Protein AF-A0A7S4RHH7-F1 (afdb_monomer_lite)

InterPro domains:
  IPR001753 Enoyl-CoA hydratase/isomerase-like domain [PF00378] (57-163)
  IPR029045 ClpP/crotonase-like domain superfamily [SSF52096] (53-163)

Sequence (177 aa):
TNPNNGSAPKATPKKHDLRAYLPQRQRVIMSDKKTEKEPVVLTNFIELPKSSKRAFIVTINRPNQLNAFNTDVCHSLANIFHSLAKYFHEQSSGNDGNDGEYEDVVAVILTGRGKSFCAGADLSNPPNPLDQSSELEHHLRINPVFQMDSLRIPIIAAIRGHVGFLFFTMKRLLFSY

Foldseek 3Di:
DDDDPPPPPPPPPPPADLVVLADDQDQDDDPDDRDSPDQQKDWDWDDDPPDPAIAIEIEGECVVQLSADALRNLQNLLSSLLSQLVSVVVVVPPPPPDPPPHRRHQEYEQAYPDQFRYQYHDPVHGHDVVQCPPDPVSNLSSGNLNSNVSHPHAYEYAGGPDDHPVPPSRPRYDYDD

Structure (mmCIF, N/CA/C/O backbone):
data_AF-A0A7S4RHH7-F1
#
_entry.id   AF-A0A7S4RHH7-F1
#
loop_
_atom_site.group_PDB
_atom_site.id
_atom_site.type_symbol
_atom_site.label_atom_id
_atom_site.label_alt_id
_atom_site.label_comp_id
_atom_site.label_asym_id
_atom_site.label_entity_id
_atom_site.label_seq_id
_atom_site.pdbx_PDB_ins_code
_atom_site.Cartn_x
_atom_site.Cartn_y
_atom_site.Cartn_z
_atom_site.occupancy
_atom_site.B_iso_or_equiv
_atom_site.auth_seq_id
_atom_site.auth_comp_id
_atom_site.auth_asym_id
_atom_site.auth_atom_id
_atom_site.pdbx_PDB_model_num
ATOM 1 N N . THR A 1 1 ? -21.165 54.675 9.013 1.00 40.88 1 THR A N 1
ATOM 2 C CA . THR A 1 1 ? -20.578 54.042 7.814 1.00 40.88 1 THR A CA 1
ATOM 3 C C . THR A 1 1 ? -20.227 52.606 8.160 1.00 40.88 1 THR A C 1
ATOM 5 O O . THR A 1 1 ? -19.649 52.360 9.207 1.00 40.88 1 THR A O 1
ATOM 8 N N . ASN A 1 2 ? -20.726 51.679 7.342 1.00 39.22 2 ASN A N 1
ATOM 9 C CA . ASN A 1 2 ? -20.602 50.212 7.395 1.00 39.22 2 ASN A CA 1
ATOM 10 C C . ASN A 1 2 ? -19.112 49.765 7.203 1.00 39.22 2 ASN A C 1
ATOM 12 O O . ASN A 1 2 ? -18.292 50.623 6.885 1.00 39.22 2 ASN A O 1
ATOM 16 N N . PRO A 1 3 ? -18.751 48.467 7.185 1.00 54.22 3 PRO A N 1
ATOM 17 C CA . PRO A 1 3 ? -18.475 47.562 8.313 1.00 54.22 3 PRO A CA 1
ATOM 18 C C . PRO A 1 3 ? -17.195 46.708 8.063 1.00 54.22 3 PRO A C 1
ATOM 20 O O . PRO A 1 3 ? -16.382 47.024 7.204 1.00 54.22 3 PRO A O 1
ATOM 23 N N . ASN A 1 4 ? -17.095 45.552 8.729 1.00 39.34 4 ASN A N 1
ATOM 24 C CA . ASN A 1 4 ? -16.281 44.385 8.359 1.00 39.34 4 ASN A CA 1
ATOM 25 C C . ASN A 1 4 ? -14.772 44.480 8.597 1.00 39.34 4 ASN A C 1
ATOM 27 O O . ASN A 1 4 ? -13.981 44.615 7.670 1.00 39.34 4 ASN A O 1
ATOM 31 N N . ASN A 1 5 ? -14.369 44.157 9.826 1.00 39.78 5 ASN A N 1
ATOM 32 C CA . ASN A 1 5 ? -13.206 43.291 9.994 1.00 39.78 5 ASN A CA 1
ATOM 33 C C . ASN A 1 5 ? -13.693 41.914 10.460 1.00 39.78 5 ASN A C 1
ATOM 35 O O . ASN A 1 5 ? -13.542 41.522 11.614 1.00 39.78 5 ASN A O 1
ATOM 39 N N . GLY A 1 6 ? -14.387 41.221 9.554 1.00 37.16 6 GLY A N 1
ATOM 40 C CA . GLY A 1 6 ? -14.676 39.805 9.708 1.00 37.16 6 GLY A CA 1
ATOM 41 C C . GLY A 1 6 ? -13.375 39.042 9.523 1.00 37.16 6 GLY A C 1
ATOM 42 O O . GLY A 1 6 ? -13.032 38.664 8.403 1.00 37.16 6 GLY A O 1
ATOM 43 N N . SER A 1 7 ? -12.643 38.818 10.613 1.00 39.44 7 SER A N 1
ATOM 44 C CA . SER A 1 7 ? -11.705 37.709 10.654 1.00 39.44 7 SER A CA 1
ATOM 45 C C . SER A 1 7 ? -12.540 36.442 10.505 1.00 39.44 7 SER A C 1
ATOM 47 O O . SER A 1 7 ? -13.205 35.986 11.434 1.00 39.44 7 SER A O 1
ATOM 49 N N . ALA A 1 8 ? -12.567 35.900 9.286 1.00 40.41 8 ALA A N 1
ATOM 50 C CA . ALA A 1 8 ? -13.051 34.549 9.069 1.00 40.41 8 ALA A CA 1
ATOM 51 C C . ALA A 1 8 ? -12.368 33.653 10.114 1.00 40.41 8 ALA A C 1
ATOM 53 O O . ALA A 1 8 ? -11.144 33.768 10.276 1.00 40.41 8 ALA A O 1
ATOM 54 N N . PRO A 1 9 ? -13.099 32.794 10.846 1.00 37.91 9 PRO A N 1
ATOM 55 C CA . PRO A 1 9 ? -12.440 31.826 11.698 1.00 37.91 9 PRO A CA 1
ATOM 56 C C . PRO A 1 9 ? -11.520 31.013 10.788 1.00 37.91 9 PRO A C 1
ATOM 58 O O . PRO A 1 9 ? -11.984 30.297 9.899 1.00 37.91 9 PRO A O 1
ATOM 61 N N . LYS A 1 10 ? -10.200 31.172 10.957 1.00 39.94 10 LYS A N 1
ATOM 62 C CA . LYS A 1 10 ? -9.233 30.233 10.392 1.00 39.94 10 LYS A CA 1
ATOM 63 C C . LYS A 1 10 ? -9.601 28.900 11.016 1.00 39.94 10 LYS A C 1
ATOM 65 O O . LYS A 1 10 ? -9.319 28.690 12.192 1.00 39.94 10 LYS A O 1
ATOM 70 N N . ALA A 1 11 ? -10.295 28.061 10.250 1.00 35.34 11 ALA A N 1
ATOM 71 C CA . ALA A 1 11 ? -10.614 26.706 10.644 1.00 35.34 11 ALA A CA 1
ATOM 72 C C . ALA A 1 11 ? -9.287 26.033 10.986 1.00 35.34 11 ALA A C 1
ATOM 74 O O . ALA A 1 11 ? -8.475 25.733 10.110 1.00 35.34 11 ALA A O 1
ATOM 75 N N . THR A 1 12 ? -9.028 25.883 12.278 1.00 38.34 12 THR A N 1
ATOM 76 C CA . THR A 1 12 ? -7.998 24.982 12.754 1.00 38.34 12 THR A CA 1
ATOM 77 C C . THR A 1 12 ? -8.379 23.610 12.201 1.00 38.34 12 THR A C 1
ATOM 79 O O . THR A 1 12 ? -9.520 23.181 12.399 1.00 38.34 12 THR A O 1
ATOM 82 N N . PRO A 1 13 ? -7.504 22.936 11.434 1.00 41.75 13 PRO A N 1
ATOM 83 C CA . PRO A 1 13 ? -7.809 21.588 10.985 1.00 41.75 13 PRO A CA 1
ATOM 84 C C . PRO A 1 13 ? -8.107 20.759 12.234 1.00 41.75 13 PRO A C 1
ATOM 86 O O . PRO A 1 13 ? -7.321 20.779 13.188 1.00 41.75 13 PRO A O 1
ATOM 89 N N . LYS A 1 14 ? -9.274 20.101 12.272 1.00 51.94 14 LYS A N 1
ATOM 90 C CA . LYS A 1 14 ? -9.605 19.160 13.347 1.00 51.94 14 LYS A CA 1
ATOM 91 C C . LYS A 1 14 ? -8.423 18.196 13.430 1.00 51.94 14 LYS A C 1
ATOM 93 O O . LYS A 1 14 ? -8.149 17.506 12.453 1.00 51.94 14 LYS A O 1
ATOM 98 N N . LYS A 1 15 ? -7.709 18.185 14.561 1.00 53.53 15 LYS A N 1
ATOM 99 C CA . LYS A 1 15 ? -6.436 17.461 14.761 1.00 53.53 15 LYS A CA 1
ATOM 100 C C . LYS A 1 15 ? -6.500 15.949 14.455 1.00 53.53 15 LYS A C 1
ATOM 102 O O . LYS A 1 15 ? -5.468 15.301 14.468 1.00 53.53 15 LYS A O 1
ATOM 107 N N . HIS A 1 16 ? -7.676 15.400 14.150 1.00 63.22 16 HIS A N 1
ATOM 108 C CA . HIS A 1 16 ? -7.936 13.972 13.991 1.00 63.22 16 HIS A CA 1
ATOM 109 C C . HIS A 1 16 ? -8.529 13.575 12.626 1.00 63.22 16 HIS A C 1
ATOM 111 O O . HIS A 1 16 ? -9.037 12.468 12.491 1.00 63.22 16 HIS A O 1
ATOM 117 N N . ASP A 1 17 ? -8.473 14.440 11.605 1.00 74.69 17 ASP A N 1
ATOM 118 C CA . ASP A 1 17 ? -8.789 14.030 10.226 1.00 74.69 17 ASP A CA 1
ATOM 119 C C . ASP A 1 17 ? -7.564 13.359 9.582 1.00 74.69 17 ASP A C 1
ATOM 121 O O . ASP A 1 17 ? -6.556 14.021 9.318 1.00 74.69 17 ASP A O 1
ATOM 125 N N . LEU A 1 18 ? -7.647 12.055 9.285 1.00 75.81 18 LEU A N 1
ATOM 126 C CA . LEU A 1 18 ? -6.559 11.310 8.640 1.00 75.81 18 LEU A CA 1
ATOM 127 C C . LEU A 1 18 ? -6.164 11.920 7.282 1.00 75.81 18 LEU A C 1
ATOM 129 O O . LEU A 1 18 ? -4.998 11.851 6.887 1.00 75.81 18 LEU A O 1
ATOM 133 N N . ARG A 1 19 ? -7.083 12.597 6.579 1.00 78.56 19 ARG A N 1
ATOM 134 C CA . ARG A 1 19 ? -6.764 13.287 5.316 1.00 78.56 19 ARG A CA 1
ATOM 135 C C . ARG A 1 19 ? -5.730 14.395 5.491 1.00 78.56 19 ARG A C 1
ATOM 137 O O . ARG A 1 19 ? -5.012 14.682 4.538 1.00 78.56 19 ARG A O 1
ATOM 144 N N . ALA A 1 20 ? -5.616 14.980 6.684 1.00 78.94 20 ALA A N 1
ATOM 145 C CA . ALA A 1 20 ? -4.604 15.991 6.981 1.00 78.94 20 ALA A CA 1
ATOM 146 C C . ALA A 1 20 ? -3.174 15.416 7.008 1.00 78.94 20 ALA A C 1
ATOM 148 O O . ALA A 1 20 ? -2.215 16.163 6.822 1.00 78.94 20 ALA A O 1
ATOM 149 N N . TYR A 1 21 ? -3.028 14.102 7.212 1.00 76.56 21 TYR A N 1
ATOM 150 C CA . TYR A 1 21 ? -1.736 13.411 7.240 1.00 76.56 21 TYR A CA 1
ATOM 151 C C . TYR A 1 21 ? -1.311 12.934 5.851 1.00 76.56 21 TYR A C 1
ATOM 153 O O . TYR A 1 21 ? -0.124 12.712 5.612 1.00 76.56 21 TYR A O 1
ATOM 161 N N . LEU A 1 22 ? -2.260 12.748 4.931 1.00 79.69 22 LEU A N 1
ATOM 162 C CA . LEU A 1 22 ? -1.976 12.196 3.612 1.00 79.69 22 LEU A CA 1
ATOM 163 C C . LEU A 1 22 ? -1.304 13.233 2.700 1.00 79.69 22 LEU A C 1
ATOM 165 O O . LEU A 1 22 ? -1.664 14.413 2.726 1.00 79.69 22 LEU A O 1
ATOM 169 N N . PRO A 1 23 ? -0.357 12.804 1.846 1.00 69.44 23 PRO A N 1
ATOM 170 C CA . PRO A 1 23 ? 0.242 13.693 0.864 1.00 69.44 23 PRO A CA 1
ATOM 171 C C . PRO A 1 23 ? -0.842 14.247 -0.069 1.00 69.44 23 PRO A C 1
ATOM 173 O O . PRO A 1 23 ? -1.602 13.496 -0.685 1.00 69.44 23 PRO A O 1
ATOM 176 N N . GLN A 1 24 ? -0.917 15.574 -0.184 1.00 65.31 24 GLN A N 1
ATOM 177 C CA . GLN A 1 24 ? -1.797 16.208 -1.162 1.00 65.31 24 GLN A CA 1
ATOM 178 C C . GLN A 1 24 ? -1.294 15.932 -2.582 1.00 65.31 24 GLN A C 1
ATOM 180 O O . GLN A 1 24 ? -0.094 15.753 -2.799 1.00 65.31 24 GLN A O 1
ATOM 185 N N . ARG A 1 25 ? -2.205 15.912 -3.568 1.00 57.53 25 ARG A N 1
ATOM 186 C CA . ARG A 1 25 ? -1.845 15.722 -4.983 1.00 57.53 25 ARG A CA 1
ATOM 187 C C . ARG A 1 25 ? -0.725 16.692 -5.376 1.00 57.53 25 ARG A C 1
ATOM 189 O O . ARG A 1 25 ? -0.930 17.905 -5.388 1.00 57.53 25 ARG A O 1
ATOM 196 N N . GLN A 1 26 ? 0.443 16.157 -5.730 1.00 47.09 26 GLN A N 1
ATOM 197 C CA . GLN A 1 26 ? 1.541 16.953 -6.271 1.00 47.09 26 GLN A CA 1
ATOM 198 C C . GLN A 1 26 ? 1.170 17.435 -7.676 1.00 47.09 26 GLN A C 1
ATOM 200 O O . GLN A 1 26 ? 1.044 16.644 -8.609 1.00 47.09 26 GLN A O 1
ATOM 205 N N . ARG A 1 27 ? 1.010 18.752 -7.843 1.00 39.66 27 ARG A N 1
ATOM 206 C CA . ARG A 1 27 ? 0.990 19.375 -9.171 1.00 39.66 27 ARG A CA 1
ATOM 207 C C . ARG A 1 27 ? 2.429 19.489 -9.657 1.00 39.66 27 ARG A C 1
ATOM 209 O O . ARG A 1 27 ? 3.165 20.350 -9.185 1.00 39.66 27 ARG A O 1
ATOM 216 N N . VAL A 1 28 ? 2.827 18.644 -10.602 1.00 40.66 28 VAL A N 1
ATOM 217 C CA . VAL A 1 28 ? 4.114 18.809 -11.285 1.00 40.66 28 VAL A CA 1
ATOM 218 C C . VAL A 1 28 ? 3.949 19.905 -12.341 1.00 40.66 28 VAL A C 1
ATOM 220 O O . VAL A 1 28 ? 3.227 19.728 -13.321 1.00 40.66 28 VAL A O 1
ATOM 223 N N . ILE A 1 29 ? 4.581 21.060 -12.123 1.00 36.59 29 ILE A N 1
ATOM 224 C CA . ILE A 1 29 ? 4.659 22.143 -13.111 1.00 36.59 29 ILE A CA 1
ATOM 225 C C . ILE A 1 29 ? 5.958 21.932 -13.896 1.00 36.59 29 ILE A C 1
ATOM 227 O O . ILE A 1 29 ? 7.021 22.357 -13.458 1.00 36.59 29 ILE A O 1
ATOM 231 N N . MET A 1 30 ? 5.888 21.239 -15.034 1.00 39.22 30 MET A N 1
ATOM 232 C CA . MET A 1 30 ? 6.970 21.256 -16.026 1.00 39.22 30 MET A CA 1
ATOM 233 C C . MET A 1 30 ? 6.641 22.302 -17.091 1.00 39.22 30 MET A C 1
ATOM 235 O O . MET A 1 30 ? 5.480 22.428 -17.489 1.00 39.22 30 MET A O 1
ATOM 239 N N . SER A 1 31 ? 7.661 23.057 -17.509 1.00 46.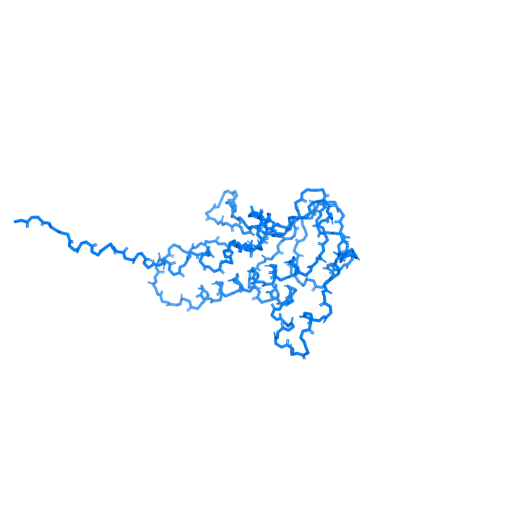78 31 SER A N 1
ATOM 240 C CA . SER A 1 31 ? 7.583 24.097 -18.541 1.00 46.78 31 SER A CA 1
ATOM 241 C C . SER A 1 31 ? 6.738 23.636 -19.739 1.00 46.78 31 SER A C 1
ATOM 243 O O . SER A 1 31 ? 6.991 22.586 -20.323 1.00 46.78 31 SER A O 1
ATOM 245 N N . ASP A 1 32 ? 5.724 24.438 -20.065 1.00 49.59 32 ASP A N 1
ATOM 246 C CA . ASP A 1 32 ? 4.921 24.455 -21.297 1.00 49.59 32 ASP A CA 1
ATOM 247 C C . ASP A 1 32 ? 3.878 23.375 -21.627 1.00 49.59 32 ASP A C 1
ATOM 249 O O . ASP A 1 32 ? 3.291 23.441 -22.704 1.00 49.59 32 ASP A O 1
ATOM 253 N N . LYS A 1 33 ? 3.471 22.483 -20.715 1.00 40.88 33 LYS A N 1
ATOM 254 C CA . LYS A 1 33 ? 2.156 21.799 -20.843 1.00 40.88 33 LYS A CA 1
ATOM 255 C C . LYS A 1 33 ? 1.659 21.282 -19.496 1.00 40.88 33 LYS A C 1
ATOM 257 O O . LYS A 1 33 ? 2.178 20.310 -18.951 1.00 40.88 33 LYS A O 1
ATOM 262 N N . LYS A 1 34 ? 0.610 21.920 -18.968 1.00 37.72 34 LYS A N 1
ATOM 263 C CA . LYS A 1 34 ? -0.075 21.540 -17.723 1.00 37.72 34 LYS A CA 1
ATOM 264 C C . LYS A 1 34 ? -0.789 20.196 -17.908 1.00 37.72 34 LYS A C 1
ATOM 266 O O . LYS A 1 34 ? -1.975 20.157 -18.215 1.00 37.72 34 LYS A O 1
ATOM 271 N N . THR A 1 35 ? -0.060 19.099 -17.736 1.00 42.19 35 THR A N 1
ATOM 272 C CA . THR A 1 35 ? -0.623 17.745 -17.766 1.00 42.19 35 THR A CA 1
ATOM 273 C C . THR A 1 35 ? -0.628 17.224 -16.336 1.00 42.19 35 THR A C 1
ATOM 275 O O . THR A 1 35 ? 0.418 16.892 -15.785 1.00 42.19 35 THR A O 1
ATOM 278 N N . GLU A 1 36 ? -1.795 17.216 -15.694 1.00 52.84 36 GLU A N 1
ATOM 279 C CA . GLU A 1 36 ? -1.963 16.641 -14.358 1.00 52.84 36 GLU A CA 1
ATOM 280 C C . GLU A 1 36 ? -1.854 15.114 -14.496 1.00 52.84 36 GLU A C 1
ATOM 282 O O . GLU A 1 36 ? -2.810 14.442 -14.878 1.00 52.84 36 GLU A O 1
ATOM 287 N N . LYS A 1 37 ? -0.649 14.565 -14.293 1.00 71.25 37 LYS A N 1
ATOM 288 C CA . LYS A 1 37 ? -0.428 13.115 -14.325 1.00 71.25 37 LYS A CA 1
ATOM 289 C C . LYS A 1 37 ? -1.238 12.496 -13.186 1.00 71.25 37 LYS A C 1
ATOM 291 O O . LYS A 1 37 ? -1.095 12.901 -12.033 1.00 71.25 37 LYS A O 1
ATOM 296 N N . GLU A 1 38 ? -2.101 11.538 -13.518 1.00 81.19 38 GLU A N 1
ATOM 297 C CA . GLU A 1 38 ? -2.884 10.803 -12.525 1.00 81.19 38 GLU A CA 1
ATOM 298 C C . GLU A 1 38 ? -1.931 10.201 -11.469 1.00 81.19 38 GLU A C 1
ATOM 300 O O . GLU A 1 38 ? -0.874 9.675 -11.841 1.00 81.19 38 GLU A O 1
ATOM 305 N N . PRO A 1 39 ? -2.244 10.291 -10.163 1.00 89.50 39 PRO A N 1
ATOM 306 C CA . PRO A 1 39 ? -1.359 9.773 -9.126 1.00 89.50 39 PRO A CA 1
ATOM 307 C C . PRO A 1 39 ? -1.148 8.264 -9.291 1.00 89.50 39 PRO A C 1
ATOM 309 O O . PRO A 1 39 ? -2.084 7.525 -9.594 1.00 89.50 39 PRO A O 1
ATOM 312 N N . VAL A 1 40 ? 0.082 7.802 -9.054 1.00 92.44 40 VAL A N 1
ATOM 313 C CA . VAL A 1 40 ? 0.469 6.382 -9.166 1.00 92.44 40 VAL A CA 1
ATOM 314 C C . VAL A 1 40 ? -0.060 5.516 -8.020 1.00 92.44 40 VAL A C 1
ATOM 316 O O . VAL A 1 40 ? -0.040 4.291 -8.122 1.00 92.44 40 VAL A O 1
ATOM 319 N N . VAL A 1 41 ? -0.559 6.141 -6.951 1.00 93.94 41 VAL A N 1
ATOM 320 C CA . VAL A 1 41 ? -1.269 5.497 -5.844 1.00 93.94 41 VAL A CA 1
ATOM 321 C C . VAL A 1 41 ? -2.510 6.325 -5.512 1.00 93.94 41 VAL A C 1
ATOM 323 O O . VAL A 1 41 ? -2.435 7.545 -5.382 1.00 93.94 41 VAL A O 1
ATOM 326 N N . LEU A 1 42 ? -3.655 5.662 -5.384 1.00 93.62 42 LEU A N 1
ATOM 327 C CA . LEU A 1 42 ? -4.922 6.252 -4.959 1.00 93.62 42 LEU A CA 1
ATOM 328 C C . LEU A 1 42 ? -5.217 5.858 -3.514 1.00 93.62 42 LEU A C 1
ATOM 330 O O . LEU A 1 42 ? -4.875 4.754 -3.086 1.00 93.62 42 LEU A O 1
ATOM 334 N N . THR A 1 43 ? -5.898 6.739 -2.792 1.00 93.31 43 THR A N 1
ATOM 335 C CA . THR A 1 43 ? -6.334 6.507 -1.416 1.00 93.31 43 THR A CA 1
ATOM 336 C C . THR A 1 43 ? -7.824 6.782 -1.270 1.00 93.31 43 THR A C 1
ATOM 338 O O . THR A 1 43 ? -8.347 7.733 -1.853 1.00 93.31 43 THR A O 1
ATOM 341 N N . ASN A 1 44 ? -8.526 5.936 -0.519 1.00 91.81 44 ASN A N 1
ATOM 342 C CA . ASN A 1 44 ? -9.943 6.128 -0.222 1.00 91.81 44 ASN A CA 1
ATOM 343 C C . ASN A 1 44 ? -10.329 5.476 1.111 1.00 91.81 44 ASN A C 1
ATOM 345 O O . ASN A 1 44 ? -9.590 4.652 1.638 1.00 91.81 44 ASN A O 1
ATOM 349 N N . PHE A 1 45 ? -11.513 5.797 1.618 1.00 90.31 45 PHE A N 1
ATOM 350 C CA . PHE A 1 45 ? -12.130 5.100 2.741 1.00 90.31 45 PHE A CA 1
ATOM 351 C C . PHE A 1 45 ? -13.302 4.259 2.261 1.00 90.31 45 PHE A C 1
ATOM 353 O O . PHE A 1 45 ? -14.007 4.641 1.325 1.00 90.31 45 PHE A O 1
ATOM 360 N N . ILE A 1 46 ? -13.527 3.140 2.940 1.00 91.44 46 ILE A N 1
ATOM 361 C CA . ILE A 1 46 ? -14.770 2.384 2.836 1.00 91.44 46 ILE A CA 1
ATOM 362 C C . ILE A 1 46 ? -15.360 2.146 4.218 1.00 91.44 46 ILE A C 1
ATOM 364 O O . ILE A 1 46 ? -14.631 1.881 5.174 1.00 91.44 46 ILE A O 1
ATOM 368 N N . GLU A 1 47 ? -16.682 2.218 4.299 1.00 90.31 47 GLU A N 1
ATOM 369 C CA . GLU A 1 47 ? -17.434 1.771 5.468 1.00 90.31 47 GLU A CA 1
ATOM 370 C C . GLU A 1 47 ? -17.464 0.245 5.500 1.00 90.31 47 GLU A C 1
ATOM 372 O O . GLU A 1 47 ? -17.680 -0.408 4.471 1.00 90.31 47 GLU A O 1
ATOM 377 N N . LEU A 1 48 ? -17.249 -0.334 6.679 1.00 87.50 48 LEU A N 1
ATOM 378 C CA . LEU A 1 48 ? -17.379 -1.772 6.852 1.00 87.50 48 LEU A CA 1
ATOM 379 C C . LEU A 1 48 ? -18.859 -2.132 7.043 1.00 87.50 48 LEU A C 1
ATOM 381 O O . LEU A 1 48 ? -19.534 -1.535 7.884 1.00 87.50 48 LEU A O 1
ATOM 385 N N . PRO A 1 49 ? -19.394 -3.121 6.300 1.00 87.50 49 PRO A N 1
ATOM 386 C CA . PRO A 1 49 ? -20.783 -3.528 6.454 1.00 87.50 49 PRO A CA 1
ATOM 387 C C . PRO A 1 49 ? -21.107 -3.878 7.907 1.00 87.50 49 PRO A C 1
ATOM 389 O O . PRO A 1 49 ? -20.346 -4.589 8.561 1.00 87.50 49 PRO A O 1
ATOM 392 N N . LYS A 1 50 ? -22.276 -3.432 8.382 1.00 87.69 50 LYS A N 1
ATOM 393 C CA . LYS A 1 50 ? -22.781 -3.709 9.740 1.00 87.69 50 LYS A CA 1
ATOM 394 C C . LYS A 1 50 ? -21.885 -3.159 10.864 1.00 87.69 50 LYS A C 1
ATOM 396 O O . LYS A 1 50 ? -21.911 -3.685 11.973 1.00 87.69 50 LYS A O 1
ATOM 401 N N . SER A 1 51 ? -21.099 -2.122 10.587 1.00 83.69 51 SER A N 1
ATOM 402 C CA . SER A 1 51 ? -20.182 -1.509 11.543 1.00 83.69 51 SER A CA 1
ATOM 403 C C . SER A 1 51 ? -20.103 0.005 11.331 1.00 83.69 51 SER A C 1
ATOM 405 O O . SER A 1 51 ? -20.317 0.479 10.221 1.00 83.69 51 SER A O 1
ATOM 407 N N . SER A 1 52 ? -19.780 0.763 12.382 1.00 84.62 52 SER A N 1
ATOM 408 C CA . SER A 1 52 ? -19.394 2.184 12.286 1.00 84.62 52 SER A CA 1
ATOM 409 C C . SER A 1 52 ? -17.899 2.369 11.986 1.00 84.62 52 SER A C 1
ATOM 411 O O . SER A 1 52 ? -17.388 3.488 11.988 1.00 84.62 52 SER A O 1
ATOM 413 N N . LYS A 1 53 ? -17.177 1.255 11.802 1.00 86.50 53 LYS A N 1
ATOM 414 C CA . LYS A 1 53 ? -15.745 1.213 11.505 1.00 86.50 53 LYS A CA 1
ATOM 415 C C . LYS A 1 53 ? -15.495 1.352 10.004 1.00 86.50 53 LYS A C 1
ATOM 417 O O . LYS A 1 53 ? -16.291 0.903 9.178 1.00 86.50 53 LYS A O 1
ATOM 422 N N . ARG A 1 54 ? -14.313 1.857 9.659 1.00 90.31 54 ARG A N 1
ATOM 423 C CA . ARG A 1 54 ? -13.857 2.038 8.276 1.00 90.31 54 ARG A CA 1
ATOM 424 C C . ARG A 1 54 ? -12.584 1.255 7.976 1.00 90.31 54 ARG A C 1
ATOM 426 O O . ARG A 1 54 ? -11.806 0.928 8.872 1.00 90.31 54 ARG A O 1
ATOM 433 N N . ALA A 1 55 ? -12.335 1.008 6.695 1.00 91.12 55 ALA A N 1
ATOM 434 C CA . ALA A 1 55 ? -11.027 0.594 6.198 1.00 91.12 55 ALA A CA 1
ATOM 435 C C . ALA A 1 55 ? -10.458 1.644 5.238 1.00 91.12 55 ALA A C 1
ATOM 437 O O . ALA A 1 55 ? -11.189 2.263 4.460 1.00 91.12 55 ALA A O 1
ATOM 438 N N . PHE A 1 56 ? -9.141 1.831 5.290 1.00 93.44 56 PHE A N 1
ATOM 439 C CA . PHE A 1 56 ? -8.415 2.725 4.395 1.00 93.44 56 PHE A CA 1
ATOM 440 C C . PHE A 1 56 ? -7.864 1.938 3.208 1.00 93.44 56 PHE A C 1
ATOM 442 O O . PHE A 1 56 ? -7.067 1.024 3.386 1.00 93.44 56 PHE A O 1
ATOM 449 N N . ILE A 1 57 ? -8.275 2.267 1.989 1.00 93.94 57 ILE A N 1
ATOM 450 C CA . ILE A 1 57 ? -7.837 1.584 0.773 1.00 93.94 57 ILE A CA 1
ATOM 451 C C . ILE A 1 57 ? -6.672 2.341 0.145 1.00 93.94 57 ILE A C 1
ATOM 453 O O . ILE A 1 57 ? -6.801 3.515 -0.192 1.00 93.94 57 ILE A O 1
ATOM 457 N N . VAL A 1 58 ? -5.576 1.630 -0.103 1.00 95.06 58 VAL A N 1
ATOM 458 C CA . VAL A 1 58 ? -4.421 2.052 -0.895 1.00 95.06 58 VAL A CA 1
ATOM 459 C C . VAL A 1 58 ? -4.426 1.257 -2.199 1.00 95.06 58 VAL A C 1
ATOM 461 O O . VAL A 1 58 ? -4.327 0.032 -2.196 1.00 95.06 58 VAL A O 1
ATOM 464 N N . THR A 1 59 ? -4.568 1.944 -3.331 1.00 94.88 59 THR A N 1
ATOM 465 C CA . THR A 1 59 ? -4.641 1.314 -4.657 1.00 94.88 59 THR A CA 1
ATOM 466 C C . THR A 1 59 ? -3.466 1.732 -5.528 1.00 94.88 59 THR A C 1
ATOM 468 O O . THR A 1 59 ? -3.339 2.907 -5.862 1.00 94.88 59 THR A O 1
ATOM 471 N N . ILE A 1 60 ? -2.642 0.781 -5.964 1.00 94.38 60 ILE A N 1
ATOM 472 C CA . ILE A 1 60 ? -1.598 1.029 -6.966 1.00 94.38 60 ILE A CA 1
ATOM 473 C C . ILE A 1 60 ? -2.269 1.284 -8.315 1.00 94.38 60 ILE A C 1
ATOM 475 O O . ILE A 1 60 ? -3.115 0.511 -8.760 1.00 94.38 60 ILE A O 1
ATOM 479 N N . ASN A 1 61 ? -1.907 2.389 -8.957 1.00 95.00 61 ASN A N 1
ATOM 480 C CA . ASN A 1 61 ? -2.662 2.977 -10.053 1.00 95.00 61 ASN A CA 1
ATOM 481 C C . ASN A 1 61 ? -1.907 2.954 -11.388 1.00 95.00 61 ASN A C 1
ATOM 483 O O . ASN A 1 61 ? -1.817 3.957 -12.096 1.00 95.00 61 ASN A O 1
ATOM 487 N N . ARG A 1 62 ? -1.348 1.797 -11.751 1.00 93.06 62 ARG A N 1
ATOM 488 C CA . ARG A 1 62 ? -0.599 1.601 -13.004 1.00 93.06 62 ARG A CA 1
ATOM 489 C C . ARG A 1 62 ? -1.107 0.370 -13.770 1.00 93.06 62 ARG A C 1
ATOM 491 O O . ARG A 1 62 ? -0.322 -0.534 -14.066 1.00 93.06 62 ARG A O 1
ATOM 498 N N . PRO A 1 63 ? -2.408 0.304 -14.127 1.00 92.81 63 PRO A N 1
ATOM 499 C CA . PRO A 1 63 ? -3.007 -0.896 -14.724 1.00 92.81 63 PRO A CA 1
ATOM 500 C C . PRO A 1 63 ? -2.340 -1.309 -16.046 1.00 92.81 63 PRO A C 1
ATOM 502 O O . PRO A 1 63 ? -2.194 -2.498 -16.312 1.00 92.81 63 PRO A O 1
ATOM 505 N N . ASN A 1 64 ? -1.879 -0.336 -16.840 1.00 91.75 64 ASN A N 1
ATOM 506 C CA . ASN A 1 64 ? -1.202 -0.566 -18.122 1.00 91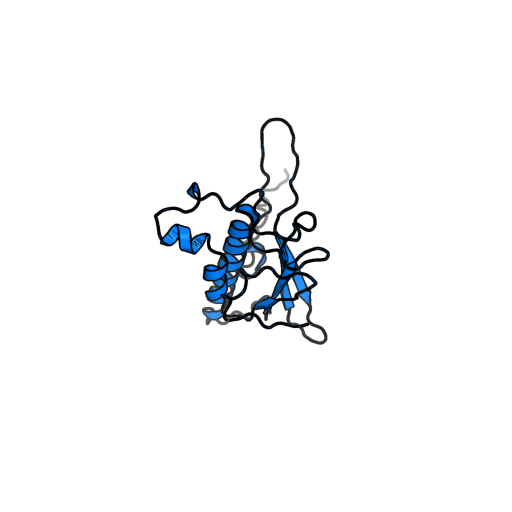.75 64 ASN A CA 1
ATOM 507 C C . ASN A 1 64 ? 0.206 -1.170 -17.964 1.00 91.75 64 ASN A C 1
ATOM 509 O O . ASN A 1 64 ? 0.762 -1.676 -18.931 1.00 91.75 64 ASN A O 1
ATOM 513 N N . GLN A 1 65 ? 0.781 -1.118 -16.758 1.00 91.69 65 GLN A N 1
ATOM 514 C CA . GLN A 1 65 ? 2.061 -1.740 -16.401 1.00 91.69 65 GLN A CA 1
ATOM 515 C C . GLN A 1 65 ? 1.862 -2.856 -15.368 1.00 91.69 65 GLN A C 1
ATOM 517 O O . GLN A 1 65 ? 2.766 -3.148 -14.591 1.00 91.69 65 GLN A O 1
ATOM 522 N N . LEU A 1 66 ? 0.657 -3.440 -15.303 1.00 91.19 66 LEU A N 1
ATOM 523 C CA . LEU A 1 66 ? 0.307 -4.505 -14.355 1.00 91.19 66 LEU A CA 1
ATOM 524 C C . LEU A 1 66 ? 0.641 -4.156 -12.891 1.00 91.19 66 LEU A C 1
ATOM 526 O O . LEU A 1 66 ? 0.933 -5.043 -12.087 1.00 91.19 66 LEU A O 1
ATOM 530 N N . ASN A 1 67 ? 0.587 -2.863 -12.554 1.00 92.06 67 ASN A N 1
ATOM 531 C CA . ASN A 1 67 ? 0.938 -2.310 -11.247 1.00 92.06 67 ASN A CA 1
ATOM 532 C C . ASN A 1 67 ? 2.389 -2.574 -10.804 1.00 92.06 67 ASN A C 1
ATOM 534 O O . ASN A 1 67 ? 2.652 -2.688 -9.612 1.00 92.06 67 ASN A O 1
ATOM 538 N N . ALA A 1 68 ? 3.333 -2.650 -11.749 1.00 89.69 68 ALA A N 1
ATOM 539 C CA . ALA A 1 68 ? 4.760 -2.766 -11.451 1.00 89.69 68 ALA A CA 1
ATOM 540 C C . ALA A 1 68 ? 5.303 -1.567 -10.639 1.00 89.69 68 ALA A C 1
ATOM 542 O O . ALA A 1 68 ? 4.823 -0.433 -10.760 1.00 89.69 68 ALA A O 1
ATOM 543 N N . PHE A 1 69 ? 6.321 -1.816 -9.816 1.00 87.25 69 PHE A N 1
ATOM 544 C CA . PHE A 1 69 ? 6.925 -0.854 -8.892 1.00 87.25 69 PHE A CA 1
ATOM 545 C C . PHE A 1 69 ? 8.061 -0.096 -9.581 1.00 87.25 69 PHE A C 1
ATOM 547 O O . PHE A 1 69 ? 9.120 -0.662 -9.848 1.00 87.25 69 PHE A O 1
ATOM 554 N N . ASN A 1 70 ? 7.836 1.193 -9.832 1.00 87.50 70 ASN A N 1
A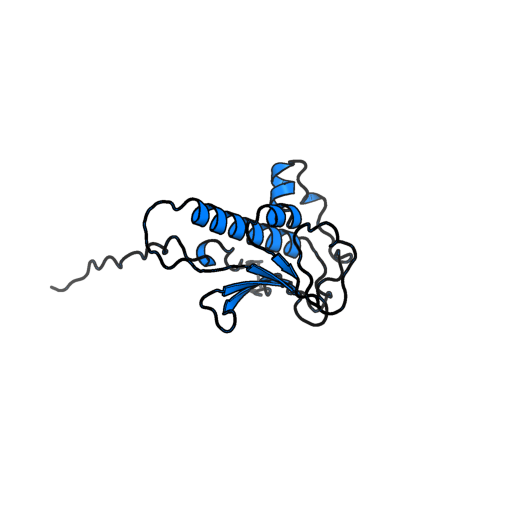TOM 555 C CA . ASN A 1 70 ? 8.879 2.166 -10.157 1.00 87.50 70 ASN A CA 1
ATOM 556 C C . ASN A 1 70 ? 9.176 3.051 -8.928 1.00 87.50 70 ASN A C 1
ATOM 558 O O . ASN A 1 70 ? 8.509 2.925 -7.896 1.00 87.50 70 ASN A O 1
ATOM 562 N N . THR A 1 71 ? 10.124 3.988 -9.052 1.00 84.81 71 THR A N 1
ATOM 563 C CA . THR A 1 71 ? 10.442 4.973 -7.997 1.00 84.81 71 THR A CA 1
ATOM 564 C C . THR A 1 71 ? 9.193 5.677 -7.452 1.00 84.81 71 THR A C 1
ATOM 566 O O . THR A 1 71 ? 8.988 5.713 -6.240 1.00 84.81 71 THR A O 1
ATOM 569 N N . ASP A 1 72 ? 8.321 6.179 -8.335 1.00 88.25 72 ASP A N 1
ATOM 570 C CA . ASP A 1 72 ? 7.131 6.945 -7.938 1.00 88.25 72 ASP A CA 1
ATOM 571 C C . ASP A 1 72 ? 6.191 6.130 -7.037 1.00 88.25 72 ASP A C 1
ATOM 573 O O . ASP A 1 72 ? 5.667 6.651 -6.049 1.00 88.25 72 ASP A O 1
ATOM 577 N N . VAL A 1 73 ? 5.960 4.852 -7.372 1.00 89.75 73 VAL A N 1
ATOM 578 C CA . VAL A 1 73 ? 5.115 3.951 -6.574 1.00 89.75 73 VAL A CA 1
ATOM 579 C C . VAL A 1 73 ? 5.750 3.700 -5.211 1.00 89.75 73 VAL A C 1
ATOM 581 O O . VAL A 1 73 ? 5.062 3.849 -4.202 1.00 89.75 73 VAL A O 1
ATOM 584 N N . CYS A 1 74 ? 7.046 3.379 -5.162 1.00 88.06 74 CYS A N 1
ATOM 585 C CA . CYS A 1 74 ? 7.753 3.138 -3.902 1.00 88.06 74 CYS A CA 1
ATOM 586 C C . CYS A 1 74 ? 7.680 4.356 -2.973 1.00 88.06 74 CYS A C 1
ATOM 588 O O . CYS A 1 74 ? 7.260 4.220 -1.825 1.00 88.06 74 CYS A O 1
ATOM 590 N N . HIS A 1 75 ? 7.994 5.550 -3.486 1.00 87.88 75 HIS A N 1
ATOM 591 C CA . HIS A 1 75 ? 7.948 6.793 -2.712 1.00 87.88 75 HIS A CA 1
ATOM 592 C C . HIS A 1 75 ? 6.527 7.144 -2.261 1.00 87.88 75 HIS A C 1
ATOM 594 O O . HIS A 1 75 ? 6.319 7.535 -1.113 1.00 87.88 75 HIS A O 1
ATOM 600 N N . SER A 1 76 ? 5.533 6.976 -3.139 1.00 91.00 76 SER A N 1
ATOM 601 C CA . SER A 1 76 ? 4.134 7.250 -2.797 1.00 91.00 76 SER A CA 1
ATOM 602 C C . SER A 1 76 ? 3.634 6.318 -1.697 1.00 91.00 76 SER A C 1
ATOM 604 O O . SER A 1 76 ? 3.032 6.784 -0.731 1.00 91.00 76 SER A O 1
ATOM 606 N N . LEU A 1 77 ? 3.911 5.015 -1.810 1.00 92.44 77 LEU A N 1
ATOM 607 C CA . LEU A 1 77 ? 3.548 4.035 -0.788 1.00 92.44 77 LEU A CA 1
ATOM 608 C C . LEU A 1 77 ? 4.256 4.333 0.537 1.00 92.44 77 LEU A C 1
ATOM 610 O O . LEU A 1 77 ? 3.588 4.393 1.564 1.00 92.44 77 LEU A O 1
ATOM 614 N N . ALA A 1 78 ? 5.571 4.574 0.519 1.00 90.62 78 ALA A N 1
ATOM 615 C CA . ALA A 1 78 ? 6.337 4.874 1.726 1.00 90.62 78 ALA A CA 1
ATOM 616 C C . ALA A 1 78 ? 5.786 6.106 2.459 1.00 90.62 78 ALA A C 1
ATOM 618 O O . ALA A 1 78 ? 5.511 6.033 3.654 1.00 90.62 78 ALA A O 1
ATOM 619 N N . ASN A 1 79 ? 5.509 7.193 1.732 1.00 91.44 79 ASN A N 1
ATOM 620 C CA . ASN A 1 79 ? 4.910 8.398 2.307 1.00 91.44 79 ASN A CA 1
ATOM 621 C C . ASN A 1 79 ? 3.519 8.131 2.901 1.00 91.44 79 ASN A C 1
ATOM 623 O O . ASN A 1 79 ? 3.234 8.575 4.009 1.00 91.44 79 ASN A O 1
ATOM 627 N N . ILE A 1 80 ? 2.656 7.389 2.197 1.00 93.25 80 ILE A N 1
ATOM 628 C CA . ILE A 1 80 ? 1.310 7.059 2.690 1.00 93.25 80 ILE A CA 1
ATOM 629 C C . ILE A 1 80 ? 1.393 6.224 3.972 1.00 93.25 80 ILE A C 1
ATOM 631 O O . ILE A 1 80 ? 0.733 6.557 4.954 1.00 93.25 80 ILE A O 1
ATOM 635 N N . PHE A 1 81 ? 2.207 5.167 3.993 1.00 92.50 81 PHE A N 1
ATOM 636 C CA . PHE A 1 81 ? 2.344 4.314 5.175 1.00 92.50 81 PHE A CA 1
ATOM 637 C C . PHE A 1 81 ? 2.992 5.050 6.348 1.00 92.50 81 PHE A C 1
ATOM 639 O O . PHE A 1 81 ? 2.523 4.913 7.475 1.00 92.50 81 PHE A O 1
ATOM 646 N N . HIS A 1 82 ? 3.980 5.906 6.093 1.00 91.25 82 HIS A N 1
ATOM 647 C CA . HIS A 1 82 ? 4.553 6.772 7.119 1.00 91.25 82 HIS A CA 1
ATOM 648 C C . HIS A 1 82 ? 3.490 7.684 7.757 1.00 91.25 82 HIS A C 1
ATOM 650 O O . HIS A 1 82 ? 3.354 7.738 8.981 1.00 91.25 82 HIS A O 1
ATOM 656 N N . SER A 1 83 ? 2.684 8.356 6.929 1.00 90.50 83 SER A N 1
ATOM 657 C CA . SER A 1 83 ? 1.585 9.214 7.382 1.00 90.50 83 SER A CA 1
ATOM 658 C C . SER A 1 83 ? 0.533 8.455 8.189 1.00 90.50 83 SER A C 1
ATOM 660 O O . SER A 1 83 ? 0.068 8.954 9.213 1.00 90.50 83 SER A O 1
ATOM 662 N N . LEU A 1 84 ? 0.182 7.240 7.757 1.00 90.00 84 LEU A N 1
ATOM 663 C CA . LEU A 1 84 ? -0.738 6.365 8.483 1.00 90.00 84 LEU A CA 1
ATOM 664 C C . LEU A 1 84 ? -0.160 5.960 9.841 1.00 90.00 84 LEU A C 1
ATOM 666 O O . LEU A 1 84 ? -0.847 6.079 10.851 1.00 90.00 84 LEU A O 1
ATOM 670 N N . ALA A 1 85 ? 1.101 5.523 9.889 1.00 89.25 85 ALA A N 1
ATOM 671 C CA . ALA A 1 85 ? 1.763 5.163 11.139 1.00 89.25 85 ALA A CA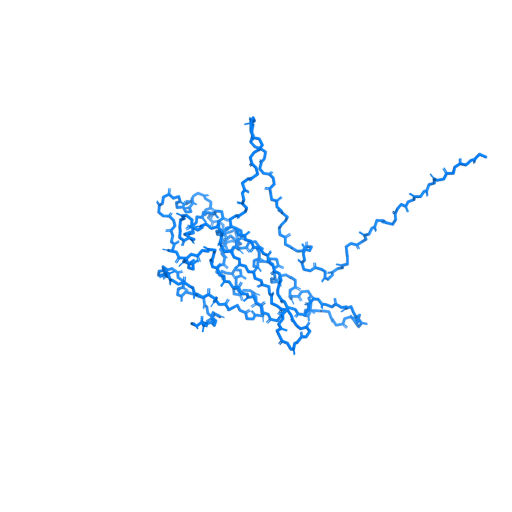 1
ATOM 672 C C . ALA A 1 85 ? 1.754 6.341 12.121 1.00 89.25 85 ALA A C 1
ATOM 674 O O . ALA A 1 85 ? 1.339 6.173 13.267 1.00 89.25 85 ALA A O 1
ATOM 675 N N . LYS A 1 86 ? 2.107 7.547 11.656 1.00 87.69 86 LYS A N 1
ATOM 676 C CA . LYS A 1 86 ? 2.050 8.768 12.467 1.00 87.69 86 LYS A CA 1
ATOM 677 C C . LYS A 1 86 ? 0.646 9.028 13.021 1.00 87.69 86 LYS A C 1
ATOM 679 O O . LYS A 1 86 ? 0.510 9.228 14.225 1.00 87.69 86 LYS A O 1
ATOM 684 N N . TYR A 1 87 ? -0.381 8.958 12.171 1.00 86.06 87 TYR A N 1
ATOM 685 C CA . TYR A 1 87 ? -1.774 9.108 12.595 1.00 86.06 87 TYR A CA 1
ATOM 686 C C . TYR A 1 87 ? -2.126 8.116 13.713 1.00 86.06 87 TYR A C 1
ATOM 688 O O . TYR A 1 87 ? -2.538 8.532 14.790 1.00 86.06 87 TYR A O 1
ATOM 696 N N . PHE A 1 88 ? -1.890 6.813 13.524 1.00 83.94 88 PHE A N 1
ATOM 697 C CA . PHE A 1 88 ? -2.250 5.802 14.530 1.00 83.94 88 PHE A CA 1
ATOM 698 C C . PHE A 1 88 ? -1.417 5.877 15.817 1.00 83.94 88 PHE A C 1
ATOM 700 O O . PHE A 1 88 ? -1.909 5.520 16.891 1.00 83.94 88 PHE A O 1
ATOM 707 N N . HIS A 1 89 ? -0.169 6.338 15.734 1.00 83.56 89 HIS A N 1
ATOM 708 C CA . HIS A 1 89 ? 0.658 6.605 16.909 1.00 83.56 89 HIS A CA 1
ATOM 709 C C . HIS A 1 89 ? 0.074 7.740 17.756 1.00 83.56 89 HIS A C 1
ATOM 711 O O . HIS A 1 89 ? -0.097 7.559 18.959 1.00 83.56 89 HIS A O 1
ATOM 717 N N . GLU A 1 90 ? -0.281 8.867 17.134 1.00 79.94 90 GLU A N 1
ATOM 718 C CA . GLU A 1 90 ? -0.870 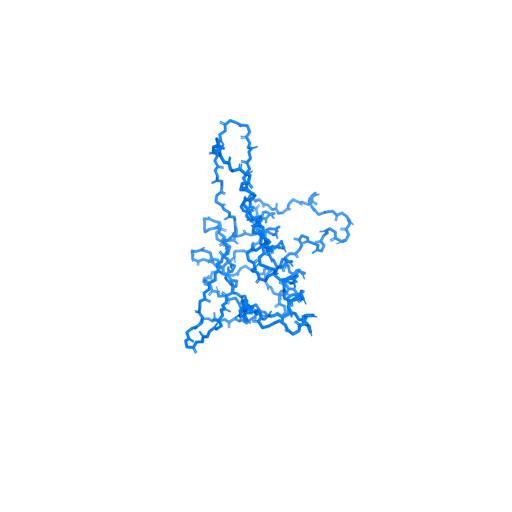10.018 17.832 1.00 79.94 90 GLU A CA 1
ATOM 719 C C . GLU A 1 90 ? -2.235 9.666 18.449 1.00 79.94 90 GLU A C 1
ATOM 721 O O . GLU A 1 90 ? -2.505 10.039 19.588 1.00 79.94 90 GLU A O 1
ATOM 726 N N . GLN A 1 91 ? -3.035 8.844 17.762 1.00 72.19 91 GLN A N 1
ATOM 727 C CA . GLN A 1 91 ? -4.309 8.312 18.272 1.00 72.19 91 GLN A CA 1
ATOM 728 C C . GLN A 1 91 ? -4.122 7.430 19.516 1.00 72.19 91 GLN A C 1
ATOM 730 O O . GLN A 1 91 ? -4.896 7.512 20.462 1.00 72.19 91 GLN A O 1
ATOM 735 N N . SER A 1 92 ? -3.074 6.598 19.540 1.00 67.19 92 SER A N 1
ATOM 736 C CA . SER A 1 92 ? -2.797 5.685 20.663 1.00 67.19 92 SER A CA 1
ATOM 737 C C . SER A 1 92 ? -2.226 6.399 21.895 1.00 67.19 92 SER A C 1
ATOM 739 O O . SER A 1 92 ? -2.262 5.850 22.993 1.00 67.19 92 SER A O 1
ATOM 741 N N . SER A 1 93 ? -1.653 7.593 21.717 1.00 63.88 93 SER A N 1
ATOM 742 C CA . SER A 1 93 ? -1.076 8.409 22.794 1.00 63.88 93 SER A CA 1
ATOM 743 C C . SER A 1 93 ? -2.081 9.380 23.427 1.00 63.88 93 SER A C 1
ATOM 745 O O . SER A 1 93 ? -1.768 9.974 24.458 1.00 63.88 93 SER A O 1
ATOM 747 N N . GLY A 1 94 ? -3.278 9.524 22.847 1.00 54.06 94 GLY A N 1
ATOM 748 C CA . GLY A 1 94 ? -4.370 10.354 23.352 1.00 54.06 94 GLY A CA 1
ATOM 749 C C . GLY A 1 94 ? -5.042 9.759 24.591 1.00 54.06 94 GLY A C 1
ATOM 750 O O . GLY A 1 94 ? -6.144 9.233 24.511 1.00 54.06 94 GLY A O 1
ATOM 751 N N . ASN A 1 95 ? -4.381 9.877 25.743 1.00 44.62 95 ASN A N 1
ATOM 752 C CA . ASN A 1 95 ? -4.975 9.697 27.075 1.00 44.62 95 ASN A CA 1
ATOM 753 C C . ASN A 1 95 ? -5.681 10.984 27.568 1.00 44.62 95 ASN A C 1
ATOM 755 O O . ASN A 1 95 ? -6.101 11.073 28.720 1.00 44.62 95 ASN A O 1
ATOM 759 N N . ASP A 1 96 ? -5.792 11.999 26.708 1.00 47.47 96 ASP A N 1
ATOM 760 C CA . ASP A 1 96 ? -6.458 13.262 27.008 1.00 47.47 96 ASP A CA 1
ATOM 761 C C . ASP A 1 96 ? -7.929 13.114 26.639 1.00 47.47 96 ASP A C 1
ATOM 763 O O . ASP A 1 96 ? -8.233 13.188 25.449 1.00 47.47 96 ASP A O 1
ATOM 767 N N . GLY A 1 97 ? -8.785 12.887 27.648 1.00 48.16 97 GLY A N 1
ATOM 768 C CA . GLY A 1 97 ? -10.243 12.643 27.633 1.00 48.16 97 GLY A CA 1
ATOM 769 C C . GLY A 1 97 ? -11.100 13.546 26.738 1.00 48.16 97 GLY A C 1
ATOM 770 O O . GLY A 1 97 ? -12.016 14.219 27.199 1.00 48.16 97 GLY A O 1
ATOM 771 N N . ASN A 1 98 ? -10.790 13.556 25.452 1.00 45.84 98 ASN A N 1
ATOM 772 C CA . ASN A 1 98 ? -11.527 14.175 24.383 1.00 45.84 98 ASN A CA 1
ATOM 773 C C . ASN A 1 98 ? -12.275 13.050 23.685 1.00 45.84 98 ASN A C 1
ATOM 775 O O . ASN A 1 98 ? -11.676 12.234 22.982 1.00 45.84 98 ASN A O 1
ATOM 779 N N . ASP A 1 99 ? -13.593 13.086 23.828 1.00 46.69 99 ASP A N 1
ATOM 780 C CA . ASP A 1 99 ? -14.578 12.299 23.083 1.00 46.69 99 ASP A CA 1
ATOM 781 C C . ASP A 1 99 ? -14.628 12.726 21.599 1.00 46.69 99 ASP A C 1
ATOM 783 O O . ASP A 1 99 ? -15.687 12.804 20.976 1.00 46.69 99 ASP A O 1
ATOM 787 N N . GLY A 1 100 ? -13.480 13.107 21.030 1.00 48.78 100 GLY A N 1
ATOM 788 C CA . GLY A 1 100 ? -13.364 13.461 19.630 1.00 48.78 100 GLY A CA 1
ATOM 789 C C . GLY A 1 100 ? -13.700 12.238 18.792 1.00 48.78 100 GLY A C 1
ATOM 790 O O . GLY A 1 100 ? -13.141 11.170 19.010 1.00 48.78 100 GLY A O 1
ATOM 791 N N . GLU A 1 101 ? -14.614 12.401 17.838 1.00 51.56 101 GLU A N 1
ATOM 792 C CA . GLU A 1 101 ? -14.949 11.398 16.828 1.00 51.56 101 GLU A CA 1
ATOM 793 C C . GLU A 1 101 ? -13.699 11.072 15.999 1.00 51.56 101 GLU A C 1
ATOM 795 O O . GLU A 1 101 ? -13.428 11.674 14.958 1.00 51.56 101 GLU A O 1
ATOM 800 N N . TYR A 1 102 ? -12.883 10.154 16.502 1.00 55.69 102 TYR A N 1
ATOM 801 C CA . TYR A 1 102 ? -11.750 9.612 15.782 1.00 55.69 102 TYR A CA 1
ATOM 802 C C . TYR A 1 102 ? -12.263 8.871 14.548 1.00 55.69 102 TYR A C 1
ATOM 804 O O . TYR A 1 102 ? -13.284 8.175 14.604 1.00 55.69 102 TYR A O 1
ATOM 812 N N . GLU A 1 103 ? -11.568 9.002 13.411 1.00 64.81 103 GLU A N 1
ATOM 813 C CA . GLU A 1 103 ? -11.872 8.112 12.299 1.00 64.81 103 GLU A CA 1
ATOM 814 C C . GLU A 1 103 ? -11.492 6.695 12.719 1.00 64.81 103 GLU A C 1
ATOM 816 O O . GLU A 1 103 ? -10.315 6.368 12.879 1.00 64.81 103 GLU A O 1
ATOM 821 N N . ASP A 1 104 ? -12.521 5.875 12.908 1.00 80.31 104 ASP A N 1
ATOM 822 C CA . ASP A 1 104 ? -12.438 4.521 13.434 1.00 80.31 104 ASP A CA 1
ATOM 823 C C . ASP A 1 104 ? -11.956 3.536 12.354 1.00 80.31 104 ASP A C 1
ATOM 825 O O . ASP A 1 104 ? -12.657 2.618 11.913 1.00 80.31 104 ASP A O 1
ATOM 829 N N . VAL A 1 105 ? -10.762 3.822 11.829 1.00 87.00 105 VAL A N 1
ATOM 830 C CA . VAL A 1 105 ? -10.085 3.040 10.799 1.00 87.00 105 VAL A CA 1
ATOM 831 C C . VAL A 1 105 ? -9.420 1.845 11.460 1.00 87.00 105 VAL A C 1
ATOM 833 O O . VAL A 1 105 ? -8.478 1.993 12.235 1.00 87.00 105 VAL A O 1
ATOM 836 N N . VAL A 1 106 ? -9.883 0.647 11.116 1.00 88.62 106 VAL A N 1
ATOM 837 C CA . VAL A 1 106 ? -9.442 -0.596 11.771 1.00 88.62 106 VAL A CA 1
ATOM 838 C C . VAL A 1 106 ? -8.489 -1.432 10.922 1.00 88.62 106 VAL A C 1
ATOM 840 O O . VAL A 1 106 ? -7.871 -2.364 11.430 1.00 88.62 106 VAL A O 1
ATOM 843 N N . ALA A 1 107 ? -8.368 -1.121 9.631 1.00 90.56 107 ALA A N 1
ATOM 844 C CA . ALA A 1 107 ? -7.497 -1.836 8.707 1.00 90.56 107 ALA A CA 1
ATOM 845 C C . ALA A 1 107 ? -7.097 -0.963 7.514 1.00 90.56 107 ALA A C 1
ATOM 847 O O . ALA A 1 107 ? -7.833 -0.058 7.105 1.00 90.56 107 ALA A O 1
ATOM 848 N N . VAL A 1 108 ? -5.956 -1.298 6.915 1.00 92.50 108 VAL A N 1
ATOM 849 C CA . VAL A 1 108 ? -5.559 -0.821 5.588 1.00 92.50 108 VAL A CA 1
ATOM 850 C C . VAL A 1 108 ? -5.774 -1.941 4.581 1.00 92.50 108 VAL A C 1
ATOM 852 O O . VAL A 1 108 ? -5.377 -3.071 4.830 1.00 92.50 108 VAL A O 1
ATOM 855 N N . ILE A 1 109 ? -6.365 -1.642 3.430 1.00 93.00 109 ILE A N 1
ATOM 856 C CA . ILE A 1 109 ? -6.487 -2.566 2.303 1.00 93.00 109 ILE A CA 1
ATOM 857 C C . ILE A 1 109 ? -5.522 -2.111 1.213 1.00 93.00 109 ILE A C 1
ATOM 859 O O . ILE A 1 109 ? -5.673 -1.015 0.683 1.00 93.00 109 ILE A O 1
ATOM 863 N N . LEU A 1 110 ? -4.552 -2.945 0.849 1.00 93.62 110 LEU A N 1
ATOM 864 C CA . LEU A 1 110 ? -3.669 -2.721 -0.294 1.00 93.62 110 LEU A CA 1
ATOM 865 C C . LEU A 1 110 ? -4.182 -3.517 -1.500 1.00 93.62 110 LEU A C 1
ATOM 867 O O . LEU A 1 110 ? -4.455 -4.711 -1.392 1.00 93.62 110 LEU A O 1
ATOM 871 N N . THR A 1 111 ? -4.306 -2.869 -2.657 1.00 93.31 111 THR A N 1
ATOM 872 C CA . THR A 1 111 ? -4.753 -3.504 -3.908 1.00 93.31 111 THR A CA 1
ATOM 873 C C . THR A 1 111 ? -4.119 -2.847 -5.136 1.00 93.31 111 THR A C 1
ATOM 875 O O . THR A 1 111 ? -3.566 -1.752 -5.056 1.00 93.31 111 THR A O 1
ATOM 878 N N . GLY A 1 112 ? -4.219 -3.493 -6.298 1.00 93.12 112 GLY A N 1
ATOM 879 C CA . GLY A 1 112 ? -3.902 -2.901 -7.601 1.00 93.12 112 GLY A CA 1
ATOM 880 C C . GLY A 1 112 ? -5.160 -2.490 -8.376 1.00 93.12 112 GLY A C 1
ATOM 881 O O . GLY A 1 112 ? -6.205 -3.135 -8.256 1.00 93.12 112 GLY A O 1
ATOM 882 N N . ARG A 1 113 ? -5.084 -1.426 -9.191 1.00 94.38 113 ARG A N 1
ATOM 883 C CA . ARG A 1 113 ? -6.132 -1.066 -10.164 1.00 94.38 113 ARG A CA 1
ATOM 884 C C . ARG A 1 113 ? -6.087 -2.031 -11.349 1.00 94.38 113 ARG A C 1
ATOM 886 O O . ARG A 1 113 ? -5.021 -2.305 -11.896 1.00 94.38 113 ARG A O 1
ATOM 893 N N . GLY A 1 114 ? -7.250 -2.478 -11.817 1.00 90.75 114 GLY A N 1
ATOM 894 C CA . GLY A 1 114 ? -7.363 -3.316 -13.012 1.00 90.75 114 GLY A CA 1
ATOM 895 C C . GLY A 1 114 ? -7.220 -4.811 -12.719 1.00 90.75 114 GLY A C 1
ATOM 896 O O . GLY A 1 114 ? -7.787 -5.311 -11.753 1.00 90.75 114 GLY A O 1
ATOM 897 N N . LYS A 1 115 ? -6.524 -5.538 -13.602 1.00 86.94 115 LYS A N 1
ATOM 898 C CA . LYS A 1 115 ? -6.513 -7.017 -13.638 1.00 86.94 115 LYS A CA 1
ATOM 899 C C . LYS A 1 115 ? -5.407 -7.682 -12.806 1.00 86.94 115 LYS A C 1
ATOM 901 O O . LYS A 1 115 ? -5.366 -8.905 -12.741 1.00 86.94 115 LYS A O 1
ATOM 906 N N . SER A 1 116 ? -4.483 -6.904 -12.249 1.00 86.62 116 SER A N 1
ATOM 907 C CA . SER A 1 116 ? -3.290 -7.397 -11.554 1.00 86.62 116 SER A CA 1
ATOM 908 C C . SER A 1 116 ? -3.139 -6.686 -10.219 1.00 86.62 116 SER A C 1
ATOM 910 O O . SER A 1 116 ? -3.387 -5.483 -10.143 1.00 86.62 116 SER A O 1
ATOM 912 N N . PHE A 1 117 ? -2.693 -7.397 -9.189 1.00 87.81 117 PHE A N 1
ATOM 913 C CA . PHE A 1 117 ? -2.304 -6.791 -7.925 1.00 87.81 117 PHE A CA 1
ATOM 914 C C . PHE A 1 117 ? -1.001 -6.009 -8.116 1.00 87.81 117 PHE A C 1
ATOM 916 O O . PHE A 1 117 ? -0.992 -4.790 -7.957 1.00 87.81 117 PHE A O 1
ATOM 923 N N . CYS A 1 118 ? 0.069 -6.700 -8.526 1.00 87.19 118 CYS A N 1
ATOM 924 C CA . CYS A 1 118 ? 1.378 -6.122 -8.828 1.00 87.19 118 CYS A CA 1
ATOM 925 C C . CYS A 1 118 ? 2.259 -7.142 -9.570 1.00 87.19 118 CYS A C 1
ATOM 927 O O . CYS A 1 118 ? 2.382 -8.285 -9.134 1.00 87.19 118 CYS A O 1
ATOM 929 N N . ALA A 1 119 ? 2.925 -6.724 -10.649 1.00 86.38 119 ALA A N 1
ATOM 930 C CA . ALA A 1 119 ? 3.855 -7.562 -11.416 1.00 86.38 119 ALA A CA 1
ATOM 931 C C . ALA A 1 119 ? 5.301 -7.606 -10.870 1.00 86.38 119 ALA A C 1
ATOM 933 O O . ALA A 1 119 ? 6.149 -8.277 -11.451 1.00 86.38 119 ALA A O 1
ATOM 934 N N . GLY A 1 120 ? 5.598 -6.940 -9.751 1.00 83.69 120 GLY A N 1
ATOM 935 C CA . GLY A 1 120 ? 6.947 -6.837 -9.182 1.00 83.69 120 GLY A CA 1
ATOM 936 C C . GLY A 1 120 ? 7.661 -5.552 -9.605 1.00 83.69 120 GLY A C 1
ATOM 937 O O . GLY A 1 120 ? 7.020 -4.512 -9.736 1.00 83.69 120 GLY A O 1
ATOM 938 N N . ALA A 1 121 ? 8.983 -5.604 -9.782 1.00 80.69 121 ALA A N 1
ATOM 939 C CA . ALA A 1 121 ? 9.773 -4.442 -10.189 1.00 80.69 121 ALA A CA 1
ATOM 940 C C . ALA A 1 121 ? 9.485 -4.042 -11.646 1.00 80.69 121 ALA A C 1
ATOM 942 O O . ALA A 1 121 ? 9.377 -4.894 -12.528 1.00 80.69 121 ALA A O 1
ATOM 943 N N . ASP A 1 122 ? 9.382 -2.739 -11.901 1.00 82.00 122 ASP A N 1
ATOM 944 C CA . ASP A 1 122 ? 9.269 -2.206 -13.255 1.00 82.00 122 ASP A CA 1
ATOM 945 C C . ASP A 1 122 ? 10.641 -2.224 -13.939 1.00 82.00 122 ASP A C 1
ATOM 947 O O . ASP A 1 122 ? 11.490 -1.382 -13.667 1.00 82.00 122 ASP A O 1
ATOM 951 N N . LEU A 1 123 ? 10.870 -3.193 -14.828 1.00 78.94 123 LEU A N 1
ATOM 952 C CA . LEU A 1 123 ? 12.139 -3.313 -15.556 1.00 78.94 123 LEU A CA 1
ATOM 953 C C . LEU A 1 123 ? 12.319 -2.233 -16.633 1.00 78.94 123 LEU A C 1
ATOM 955 O O . LEU A 1 123 ? 13.440 -1.999 -17.077 1.00 78.94 123 LEU A O 1
ATOM 959 N N . SER A 1 124 ? 11.236 -1.582 -17.070 1.00 74.00 124 SER A N 1
ATOM 960 C CA . SER A 1 124 ? 11.290 -0.506 -18.068 1.00 74.00 124 SER A CA 1
ATOM 961 C C . SER A 1 124 ? 11.617 0.849 -17.444 1.00 74.00 124 SER A C 1
ATOM 963 O O . SER A 1 124 ? 12.103 1.740 -18.134 1.00 74.00 124 SER A O 1
ATOM 965 N N . ASN A 1 125 ? 11.347 1.010 -16.149 1.00 69.19 125 ASN A N 1
ATOM 966 C CA . ASN A 1 125 ? 11.684 2.201 -15.381 1.00 69.19 125 ASN A CA 1
ATOM 967 C C . ASN A 1 125 ? 12.050 1.799 -13.941 1.00 69.19 125 ASN A C 1
ATOM 969 O O . ASN A 1 125 ? 11.253 2.027 -13.017 1.00 69.19 125 ASN A O 1
ATOM 973 N N . PRO A 1 126 ? 13.210 1.140 -13.757 1.00 64.19 126 PRO A N 1
ATOM 974 C CA . PRO A 1 126 ? 13.605 0.620 -12.460 1.00 64.19 126 PRO A CA 1
ATOM 975 C C . PRO A 1 126 ? 13.809 1.765 -11.464 1.00 64.19 126 PRO A C 1
ATOM 977 O O . PRO A 1 126 ? 14.158 2.877 -11.871 1.00 64.19 126 PRO A O 1
ATOM 980 N N . PRO A 1 127 ? 13.614 1.513 -10.157 1.00 61.94 127 PRO A N 1
ATOM 981 C CA . PRO A 1 127 ? 13.965 2.478 -9.128 1.00 61.94 127 PRO A CA 1
ATOM 982 C C . PRO A 1 127 ? 15.401 2.966 -9.328 1.00 61.94 127 PRO A C 1
ATOM 984 O O . PRO A 1 127 ? 16.316 2.146 -9.414 1.00 61.94 127 PRO A O 1
ATOM 987 N N . ASN A 1 128 ? 15.590 4.280 -9.446 1.00 60.84 128 ASN A N 1
ATOM 988 C CA . ASN A 1 128 ? 16.900 4.860 -9.722 1.00 60.84 128 ASN A CA 1
ATOM 989 C C . ASN A 1 128 ? 17.871 4.500 -8.581 1.00 60.84 128 ASN A C 1
ATOM 991 O O . ASN A 1 128 ? 17.612 4.872 -7.434 1.00 60.84 128 ASN A O 1
ATOM 995 N N . PRO A 1 129 ? 18.998 3.822 -8.859 1.00 54.38 129 PRO A N 1
ATOM 996 C CA . PRO A 1 129 ? 20.007 3.533 -7.844 1.00 54.38 129 PRO A CA 1
ATOM 997 C C . PRO A 1 129 ? 20.555 4.800 -7.174 1.00 54.38 129 PRO A C 1
ATOM 999 O O . PRO A 1 129 ? 20.974 4.743 -6.027 1.00 54.38 129 PRO A O 1
ATOM 1002 N N . LEU A 1 130 ? 20.523 5.951 -7.857 1.00 48.25 130 LEU A N 1
ATOM 1003 C CA . LEU A 1 130 ? 20.979 7.237 -7.315 1.00 48.25 130 LEU A CA 1
ATOM 1004 C C . LEU A 1 130 ? 19.996 7.865 -6.313 1.00 48.25 130 LEU A C 1
ATOM 1006 O O . LEU A 1 130 ? 20.414 8.691 -5.507 1.00 48.25 130 LEU A O 1
ATOM 1010 N N . ASP A 1 131 ? 18.721 7.459 -6.329 1.00 53.66 131 ASP A N 1
ATOM 1011 C CA . ASP A 1 131 ? 17.747 7.841 -5.295 1.00 53.66 131 ASP A CA 1
ATOM 1012 C C . ASP A 1 131 ? 17.899 6.967 -4.033 1.00 53.66 131 ASP A C 1
ATOM 1014 O O . ASP A 1 131 ? 17.322 7.259 -2.986 1.00 53.66 131 ASP A O 1
ATOM 1018 N N . GLN A 1 132 ? 18.708 5.901 -4.100 1.00 53.66 132 GLN A N 1
ATOM 1019 C CA . GLN A 1 132 ? 19.151 5.155 -2.927 1.00 53.66 132 GLN A CA 1
ATOM 1020 C C . GLN A 1 132 ? 20.324 5.910 -2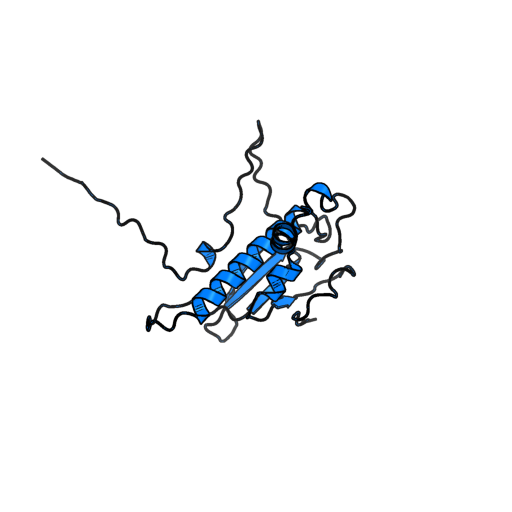.299 1.00 53.66 132 GLN A C 1
ATOM 1022 O O . GLN A 1 132 ? 21.493 5.640 -2.562 1.00 53.66 132 GLN A O 1
ATOM 1027 N N . SER A 1 133 ? 20.001 6.896 -1.469 1.00 55.22 133 SER A N 1
ATOM 1028 C CA . SER A 1 133 ? 20.978 7.552 -0.601 1.00 55.22 133 SER A CA 1
ATOM 1029 C C . SER A 1 133 ? 21.830 6.513 0.141 1.00 55.22 133 SER A C 1
ATOM 1031 O O . SER A 1 133 ? 21.288 5.567 0.715 1.00 55.22 133 SER A O 1
ATOM 1033 N N . SER A 1 134 ? 23.142 6.734 0.239 1.00 59.03 134 SER A N 1
ATOM 1034 C CA . SER A 1 134 ? 24.019 5.955 1.131 1.00 59.03 134 SER A CA 1
ATOM 1035 C C . SER A 1 134 ? 23.676 6.138 2.618 1.00 59.03 134 SER A C 1
ATOM 1037 O O . SER A 1 134 ? 24.189 5.425 3.475 1.00 59.03 134 SER A O 1
ATOM 1039 N N . GLU A 1 135 ? 22.826 7.117 2.928 1.00 72.19 135 GLU A N 1
ATOM 1040 C CA . GLU A 1 135 ? 22.304 7.395 4.257 1.00 72.19 135 GLU A CA 1
ATOM 1041 C C . GLU A 1 135 ? 21.148 6.439 4.590 1.00 72.19 135 GLU A C 1
ATOM 1043 O O . GLU A 1 135 ? 20.080 6.476 3.970 1.00 72.19 135 GLU A O 1
ATOM 1048 N N . LEU A 1 136 ? 21.370 5.579 5.588 1.00 74.69 136 LEU A N 1
ATOM 1049 C CA . LEU A 1 136 ? 20.423 4.545 6.012 1.00 74.69 136 LEU A CA 1
ATOM 1050 C C . LEU A 1 136 ? 19.042 5.124 6.353 1.00 74.69 136 LEU A C 1
ATOM 1052 O O . LEU A 1 136 ? 18.031 4.571 5.935 1.00 74.69 136 LEU A O 1
ATOM 1056 N N . GLU A 1 137 ? 18.992 6.261 7.049 1.00 75.38 137 GLU A N 1
ATOM 1057 C CA . GLU A 1 137 ? 17.737 6.915 7.446 1.00 75.38 137 GLU A CA 1
ATOM 1058 C C . GLU A 1 137 ? 16.868 7.293 6.244 1.00 75.38 137 GLU A C 1
ATOM 1060 O O . GLU A 1 137 ? 15.662 7.033 6.212 1.00 75.38 137 GLU A O 1
ATOM 1065 N N . HIS A 1 138 ? 17.478 7.873 5.211 1.00 75.12 138 HIS A N 1
ATOM 1066 C CA . HIS A 1 138 ? 16.755 8.228 3.999 1.00 75.12 138 HIS A CA 1
ATOM 1067 C C . HIS A 1 138 ? 16.312 6.970 3.243 1.00 75.12 138 HIS A C 1
ATOM 1069 O O . HIS A 1 138 ? 15.157 6.911 2.816 1.00 75.12 138 HIS A O 1
ATOM 1075 N N . HIS A 1 139 ? 17.159 5.937 3.169 1.00 75.25 139 HIS A N 1
ATOM 1076 C CA . HIS A 1 139 ? 16.799 4.651 2.568 1.00 75.25 139 HIS A CA 1
ATOM 1077 C C . HIS A 1 139 ? 15.592 3.992 3.263 1.00 75.25 139 HIS A C 1
ATOM 1079 O O . HIS A 1 139 ? 14.661 3.537 2.597 1.00 75.25 139 HIS A O 1
ATOM 1085 N N . LEU A 1 140 ? 15.560 3.978 4.599 1.00 79.75 140 LEU A N 1
ATOM 1086 C CA . LEU A 1 140 ? 14.437 3.444 5.378 1.00 79.75 140 LEU A CA 1
ATOM 1087 C C . LEU A 1 140 ? 13.164 4.282 5.205 1.00 79.75 140 LEU A C 1
ATOM 1089 O O . LEU A 1 140 ? 12.058 3.736 5.140 1.00 79.75 140 LEU A O 1
ATOM 1093 N N . ARG A 1 141 ? 13.301 5.607 5.075 1.00 79.06 141 ARG A N 1
ATOM 1094 C CA . ARG A 1 141 ? 12.168 6.513 4.843 1.00 79.06 141 ARG A CA 1
ATOM 1095 C C . ARG A 1 141 ? 11.481 6.260 3.504 1.00 79.06 141 ARG A C 1
ATOM 1097 O O . ARG A 1 141 ? 10.257 6.308 3.444 1.00 79.06 141 ARG A O 1
ATOM 1104 N N . ILE A 1 142 ? 12.243 5.990 2.445 1.00 80.31 142 ILE A N 1
ATOM 1105 C CA . ILE A 1 142 ? 11.697 5.751 1.098 1.00 80.31 142 ILE A CA 1
ATOM 1106 C C . ILE A 1 142 ? 11.292 4.291 0.851 1.00 80.31 142 ILE A C 1
ATOM 1108 O O . ILE A 1 142 ? 10.693 3.988 -0.181 1.00 80.31 142 ILE A O 1
ATOM 1112 N N . ASN A 1 143 ? 11.600 3.383 1.782 1.00 84.50 143 ASN A N 1
ATOM 1113 C CA . ASN A 1 143 ? 11.267 1.970 1.676 1.00 84.50 143 ASN A CA 1
ATOM 1114 C C . ASN A 1 143 ? 9.825 1.715 2.155 1.00 84.50 143 ASN A C 1
ATOM 1116 O O . ASN A 1 143 ? 9.552 1.785 3.357 1.00 84.50 143 ASN A O 1
ATOM 1120 N N . PRO A 1 144 ? 8.890 1.358 1.255 1.00 87.44 144 PRO A N 1
ATOM 1121 C CA . PRO A 1 144 ? 7.500 1.154 1.640 1.00 87.44 144 PRO A CA 1
ATOM 1122 C C . PRO A 1 144 ? 7.319 -0.025 2.602 1.00 87.44 144 PRO A C 1
ATOM 1124 O O . PRO A 1 144 ? 6.469 0.050 3.481 1.00 87.44 144 PRO A O 1
ATOM 1127 N N . VAL A 1 145 ? 8.132 -1.082 2.494 1.00 85.31 145 VAL A N 1
ATOM 1128 C CA . VAL A 1 145 ? 8.047 -2.261 3.376 1.00 85.31 145 VAL A CA 1
ATOM 1129 C C . VAL A 1 145 ? 8.380 -1.881 4.816 1.00 85.31 145 VAL A C 1
ATOM 1131 O O . VAL A 1 145 ? 7.681 -2.292 5.738 1.00 85.31 145 VAL A O 1
ATOM 1134 N N . PHE A 1 146 ? 9.410 -1.055 5.008 1.00 86.75 146 PHE A N 1
ATOM 1135 C CA . PHE A 1 146 ? 9.794 -0.570 6.332 1.00 86.75 146 PHE A CA 1
ATOM 1136 C C . PHE A 1 146 ? 8.705 0.320 6.953 1.00 86.75 146 PHE A C 1
ATOM 1138 O O . PHE A 1 146 ? 8.341 0.148 8.117 1.00 86.75 146 PHE A O 1
ATOM 1145 N N . GLN A 1 147 ? 8.114 1.225 6.165 1.00 89.75 147 GLN A N 1
ATOM 1146 C CA . GLN A 1 147 ? 7.012 2.067 6.645 1.00 89.75 147 GLN A CA 1
ATOM 1147 C C . GLN A 1 147 ? 5.756 1.242 6.970 1.00 89.75 147 GLN A C 1
ATOM 1149 O O . GLN A 1 147 ? 5.043 1.556 7.919 1.00 89.75 147 GLN A O 1
ATOM 1154 N N . MET A 1 148 ? 5.502 0.155 6.236 1.00 89.31 148 MET A N 1
ATOM 1155 C CA . MET A 1 148 ? 4.403 -0.772 6.526 1.00 89.31 148 MET A CA 1
ATOM 1156 C C . MET A 1 148 ? 4.576 -1.512 7.853 1.00 89.31 148 MET A C 1
ATOM 1158 O O . MET A 1 148 ? 3.587 -1.722 8.551 1.00 89.31 148 MET A O 1
ATOM 1162 N N . ASP A 1 149 ? 5.805 -1.876 8.225 1.00 87.06 149 ASP A N 1
ATOM 1163 C CA . ASP A 1 149 ? 6.089 -2.532 9.511 1.00 87.06 149 ASP A CA 1
ATOM 1164 C C . ASP A 1 149 ? 5.812 -1.608 10.710 1.00 87.06 149 ASP A C 1
ATOM 1166 O O . ASP A 1 149 ? 5.403 -2.058 11.780 1.00 87.06 149 ASP A O 1
ATOM 1170 N N . SER A 1 150 ? 5.934 -0.294 10.496 1.00 87.69 150 SER A N 1
ATOM 1171 C CA . SER A 1 150 ? 5.631 0.727 11.505 1.00 87.69 150 SER A CA 1
ATOM 1172 C C . SER A 1 150 ? 4.126 0.897 11.772 1.00 87.69 150 SER A C 1
ATOM 1174 O O . SER A 1 150 ? 3.747 1.511 12.773 1.00 87.69 150 SER A O 1
ATOM 1176 N N . LEU A 1 151 ? 3.240 0.364 10.917 1.00 87.44 151 LEU A N 1
ATOM 1177 C CA . LEU A 1 151 ? 1.799 0.406 11.170 1.00 87.44 151 LEU A CA 1
ATOM 1178 C C . LEU A 1 151 ? 1.399 -0.567 12.286 1.00 87.44 151 LEU A C 1
ATOM 1180 O O . LEU A 1 151 ? 1.728 -1.754 12.286 1.00 87.44 151 LEU A O 1
ATOM 1184 N N . ARG A 1 152 ? 0.586 -0.057 13.215 1.00 85.62 152 ARG A N 1
ATOM 1185 C CA . ARG A 1 152 ? 0.044 -0.821 14.352 1.00 85.62 152 ARG A CA 1
ATOM 1186 C C . ARG A 1 152 ? -1.308 -1.485 14.073 1.00 85.62 152 ARG A C 1
ATOM 1188 O O . ARG A 1 152 ? -1.788 -2.242 14.910 1.00 85.62 152 ARG A O 1
ATOM 1195 N N . ILE A 1 153 ? -1.903 -1.219 12.913 1.00 86.31 153 ILE A N 1
ATOM 1196 C CA . ILE A 1 153 ? -3.160 -1.822 12.455 1.00 86.31 153 ILE A CA 1
ATOM 1197 C C . ILE A 1 153 ? -2.894 -2.829 11.323 1.00 86.31 153 ILE A C 1
ATOM 1199 O O . ILE A 1 153 ? -1.868 -2.721 10.646 1.00 86.31 153 ILE A O 1
ATOM 1203 N N . PRO A 1 154 ? -3.778 -3.819 11.098 1.00 89.94 154 PRO A N 1
ATOM 1204 C CA . PRO A 1 154 ? -3.586 -4.806 10.040 1.00 89.94 154 PRO A CA 1
ATOM 1205 C C . PRO A 1 154 ? -3.578 -4.179 8.640 1.00 89.94 154 PRO A C 1
ATOM 1207 O O . PRO A 1 154 ? -4.360 -3.272 8.339 1.00 89.94 154 PRO A O 1
ATOM 1210 N N . ILE A 1 155 ? -2.729 -4.731 7.768 1.00 90.12 155 ILE A N 1
ATOM 1211 C CA . ILE A 1 155 ? -2.719 -4.454 6.330 1.00 90.12 155 ILE A CA 1
ATOM 1212 C C . ILE A 1 155 ? -3.199 -5.715 5.609 1.00 90.12 155 ILE A C 1
ATOM 1214 O O . ILE A 1 155 ? -2.577 -6.770 5.683 1.00 90.12 155 ILE A O 1
ATOM 1218 N N . ILE A 1 156 ? -4.315 -5.612 4.906 1.00 91.06 156 ILE A N 1
ATOM 1219 C CA . ILE A 1 156 ? -4.949 -6.701 4.168 1.00 91.06 156 ILE A CA 1
ATOM 1220 C C . ILE A 1 156 ? -4.632 -6.500 2.691 1.00 91.06 156 ILE A C 1
ATOM 1222 O O . ILE A 1 156 ? -4.881 -5.423 2.151 1.00 91.06 156 ILE A O 1
ATOM 1226 N N . ALA A 1 157 ? -4.104 -7.519 2.016 1.00 89.38 157 ALA A N 1
ATOM 1227 C CA . ALA A 1 157 ? -3.960 -7.454 0.567 1.00 89.38 157 ALA A CA 1
ATOM 1228 C C . ALA A 1 157 ? -5.181 -8.062 -0.112 1.00 89.38 157 ALA A C 1
ATOM 1230 O O . ALA A 1 157 ? -5.473 -9.248 0.045 1.00 89.38 157 ALA A O 1
ATOM 1231 N N . ALA A 1 158 ? -5.868 -7.244 -0.907 1.00 90.44 158 ALA A N 1
ATOM 1232 C CA . ALA A 1 158 ? -6.899 -7.713 -1.819 1.00 90.44 158 ALA A CA 1
ATOM 1233 C C . ALA A 1 158 ? -6.227 -8.079 -3.147 1.00 90.44 158 ALA A C 1
ATOM 1235 O O . ALA A 1 158 ? -6.032 -7.240 -4.033 1.00 90.44 158 ALA A O 1
ATOM 1236 N N . ILE A 1 159 ? -5.801 -9.336 -3.255 1.00 87.56 159 ILE A N 1
ATOM 1237 C CA . ILE A 1 159 ? -5.023 -9.810 -4.396 1.00 87.56 159 ILE A CA 1
ATOM 1238 C C . ILE A 1 159 ? -5.950 -10.229 -5.528 1.00 87.56 159 ILE A C 1
ATOM 1240 O O . ILE A 1 159 ? -6.856 -11.035 -5.356 1.00 87.56 159 ILE A O 1
ATOM 1244 N N . ARG A 1 160 ? -5.701 -9.684 -6.719 1.00 79.81 160 ARG A N 1
ATOM 1245 C CA . ARG A 1 160 ? -6.429 -10.027 -7.942 1.00 79.81 160 ARG A CA 1
ATOM 1246 C C . ARG A 1 160 ? -5.416 -10.317 -9.042 1.00 79.81 160 ARG A C 1
ATOM 1248 O O . ARG A 1 160 ? -4.581 -9.468 -9.336 1.00 79.81 160 ARG A O 1
ATOM 1255 N N . GLY A 1 161 ? -5.496 -11.487 -9.668 1.00 75.50 161 GLY A N 1
ATOM 1256 C CA . GLY A 1 161 ? -4.614 -11.846 -10.781 1.00 75.50 161 GLY A CA 1
ATOM 1257 C C . GLY A 1 161 ? -3.145 -12.023 -10.372 1.00 75.50 161 GLY A C 1
ATOM 1258 O O . GLY A 1 161 ? -2.851 -12.647 -9.359 1.00 75.50 161 GLY A O 1
ATOM 1259 N N . HIS A 1 162 ? -2.225 -11.514 -11.193 1.00 72.62 162 HIS A N 1
ATOM 1260 C CA . HIS A 1 162 ? -0.787 -11.779 -11.078 1.00 72.62 162 HIS A CA 1
ATOM 1261 C C . HIS A 1 162 ? -0.155 -11.141 -9.830 1.00 72.62 162 HIS A C 1
ATOM 1263 O O . HIS A 1 162 ? -0.444 -9.991 -9.483 1.00 72.62 162 HIS A O 1
ATOM 1269 N N . VAL A 1 163 ? 0.762 -11.886 -9.205 1.00 74.12 163 VAL A N 1
ATOM 1270 C CA . VAL A 1 163 ? 1.600 -11.437 -8.087 1.00 74.12 163 VAL A CA 1
ATOM 1271 C C . VAL A 1 163 ? 3.058 -11.732 -8.423 1.00 74.12 163 VAL A C 1
ATOM 1273 O O . VAL A 1 163 ? 3.457 -12.890 -8.532 1.00 74.12 163 VAL A O 1
ATOM 1276 N N . GLY A 1 164 ? 3.854 -10.681 -8.611 1.00 65.75 164 GLY A N 1
ATOM 1277 C CA . GLY A 1 164 ? 5.303 -10.787 -8.765 1.00 65.75 164 GLY A CA 1
ATOM 1278 C C . GLY A 1 164 ? 5.993 -11.131 -7.442 1.00 65.75 164 GLY A C 1
ATOM 1279 O O . GLY A 1 164 ? 5.588 -10.673 -6.375 1.00 65.75 164 GLY A O 1
ATOM 1280 N N . PHE A 1 165 ? 7.075 -11.908 -7.524 1.00 55.50 165 PHE A N 1
ATOM 1281 C CA . PHE A 1 165 ? 7.789 -12.543 -6.403 1.00 55.50 165 PHE A CA 1
ATOM 1282 C C . PHE A 1 165 ? 8.323 -11.582 -5.310 1.00 55.50 165 PHE A C 1
ATOM 1284 O O . PHE A 1 165 ? 8.645 -12.020 -4.210 1.00 55.50 165 PHE A O 1
ATOM 1291 N N . LEU A 1 166 ? 8.370 -10.265 -5.552 1.00 54.34 166 LEU A N 1
ATOM 1292 C CA . LEU A 1 166 ? 8.941 -9.268 -4.628 1.00 54.34 166 LEU A CA 1
ATOM 1293 C C . LEU A 1 166 ? 8.052 -8.930 -3.404 1.00 54.34 166 LEU A C 1
ATOM 1295 O O . LEU A 1 166 ? 8.359 -8.007 -2.659 1.00 54.34 166 LEU A O 1
ATOM 1299 N N . PHE A 1 167 ? 6.956 -9.656 -3.165 1.00 52.34 167 PHE A N 1
ATOM 1300 C CA . PHE A 1 167 ? 6.025 -9.379 -2.056 1.00 52.34 167 PHE A CA 1
ATOM 1301 C C . PHE A 1 167 ? 6.197 -10.262 -0.805 1.00 52.34 167 PHE A C 1
ATOM 1303 O O . PHE A 1 167 ? 5.478 -10.073 0.176 1.00 52.34 167 PHE A O 1
ATOM 1310 N N . PHE A 1 168 ? 7.159 -11.192 -0.784 1.00 46.03 168 PHE A N 1
ATOM 1311 C CA . PHE A 1 168 ? 7.285 -12.182 0.300 1.00 46.03 168 PHE A CA 1
ATOM 1312 C C . PHE A 1 168 ? 7.811 -11.656 1.650 1.00 46.03 168 PHE A C 1
ATOM 1314 O O . PHE A 1 168 ? 7.824 -12.401 2.626 1.00 46.03 168 PHE A O 1
ATOM 1321 N N . THR A 1 169 ? 8.188 -10.380 1.762 1.00 47.47 169 THR A N 1
ATOM 1322 C CA . THR A 1 169 ? 8.788 -9.831 2.997 1.00 47.47 169 THR A CA 1
ATOM 1323 C C . THR A 1 169 ? 7.794 -9.093 3.908 1.00 47.47 169 THR A C 1
ATOM 1325 O O . THR A 1 169 ? 8.189 -8.552 4.939 1.00 47.47 169 THR A O 1
ATOM 1328 N N . MET A 1 170 ? 6.495 -9.058 3.580 1.00 52.75 170 MET A N 1
ATOM 1329 C CA . MET A 1 170 ? 5.491 -8.345 4.385 1.00 52.75 170 MET A CA 1
ATOM 1330 C C . MET A 1 170 ? 4.911 -9.227 5.495 1.00 52.75 170 MET A C 1
ATOM 1332 O O . MET A 1 170 ? 3.956 -9.968 5.283 1.00 52.75 170 MET A O 1
ATOM 1336 N N . LYS A 1 171 ? 5.455 -9.107 6.712 1.00 43.84 171 LYS A N 1
ATOM 1337 C CA . LYS A 1 171 ? 5.089 -9.901 7.906 1.00 43.84 171 LYS A CA 1
ATOM 1338 C C . LYS A 1 171 ? 3.636 -9.763 8.408 1.00 43.84 171 LYS A C 1
ATOM 1340 O O . LYS A 1 171 ? 3.286 -10.393 9.400 1.00 43.84 171 LYS A O 1
ATOM 1345 N N . ARG A 1 172 ? 2.780 -8.965 7.763 1.00 51.00 172 ARG A N 1
ATOM 1346 C CA . ARG A 1 172 ? 1.425 -8.643 8.255 1.00 51.00 172 ARG A CA 1
ATOM 1347 C C . ARG A 1 172 ? 0.314 -8.697 7.209 1.00 51.00 172 ARG A C 1
ATOM 1349 O O . ARG A 1 172 ? -0.798 -8.272 7.506 1.00 51.00 172 ARG A O 1
ATOM 1356 N N . LEU A 1 173 ? 0.596 -9.222 6.016 1.00 53.53 173 LEU A N 1
ATOM 1357 C CA . LEU A 1 173 ? -0.402 -9.329 4.958 1.00 53.53 173 LEU A CA 1
ATOM 1358 C C . LEU A 1 173 ? -1.349 -10.506 5.228 1.00 53.53 173 LEU A C 1
ATOM 1360 O O . LEU A 1 173 ? -0.955 -11.668 5.137 1.00 53.53 173 LEU A O 1
ATOM 1364 N N . LEU A 1 174 ? -2.608 -10.204 5.539 1.00 56.56 174 LEU A N 1
ATOM 1365 C CA . LEU A 1 174 ? -3.682 -11.191 5.453 1.00 56.56 174 LEU A CA 1
ATOM 1366 C C . LEU A 1 174 ? -4.132 -11.272 3.993 1.00 56.56 174 LEU A C 1
ATOM 1368 O O . LEU A 1 174 ? -4.520 -10.263 3.399 1.00 56.56 174 LEU A O 1
ATOM 1372 N N . PHE A 1 175 ? -4.044 -12.469 3.418 1.00 53.03 175 PHE A N 1
ATOM 1373 C CA . PHE A 1 175 ? -4.492 -12.750 2.059 1.00 53.03 175 PHE A CA 1
ATOM 1374 C C . PHE A 1 175 ? -5.968 -13.152 2.094 1.00 53.03 175 PHE A C 1
ATOM 1376 O O . PHE A 1 175 ? -6.324 -14.134 2.744 1.00 53.03 175 PHE A O 1
ATOM 1383 N N . SER A 1 176 ? -6.817 -12.406 1.389 1.00 42.12 176 SER A N 1
ATOM 1384 C CA . SER A 1 176 ? -8.174 -12.845 1.047 1.00 42.12 176 SER A CA 1
ATOM 1385 C C . SER A 1 176 ? -8.182 -13.163 -0.446 1.00 42.12 176 SER A C 1
ATOM 1387 O O . SER A 1 176 ? -7.884 -12.276 -1.249 1.00 42.12 176 SER A O 1
ATOM 1389 N N . TYR A 1 177 ? -8.460 -14.423 -0.785 1.00 42.56 177 TYR A N 1
ATOM 1390 C CA . TYR A 1 177 ? -8.588 -14.918 -2.160 1.00 42.56 177 TYR A CA 1
ATOM 1391 C C . TYR A 1 177 ? -10.005 -14.714 -2.699 1.00 42.56 177 TYR A C 1
ATOM 1393 O O . TYR A 1 177 ? -10.953 -14.785 -1.883 1.00 42.56 177 TYR A O 1
#

Secondary structure (DSSP, 8-state):
-----------PPPTT-GGGTSPP------TT----PPPSEEEEEEEPTTSS-EEEEEEE--GGGTT-B-HHHHHHHHHHHHHHHHHHHHHHH--S--------EEEEEEEESSS-SB-SB-SSSPPPGGGS-SSHHHHHHH-HHHHHHT-SS-EEEE--S-B-GGGTT-TTEEEE-

pLDDT: mean 72.91, std 19.24, range [35.34, 95.06]

Radius of gyration: 19.18 Å; chains: 1; bounding box: 47×69×49 Å

Organism: NCBI:txid49249